Protein AF-A0A527HHA6-F1 (afdb_monomer_lite)

Sequence (36 aa):
MIKKQDRRLRVGVLGCGPIAQFAHLESCVKAGNADL

Foldseek 3Di:
DDAADPAAAEDDDDDDDPCCPPPVVVCQVNDNRYHD

Secondary structure (DSSP, 8-state):
-PPPPSS-EE------SHHIIIIIIHHHHH-TTEE-

pLDDT: mean 94.73, std 4.09, range [74.31, 97.94]

Radius of gyration: 10.19 Å; chains: 1; bounding box: 21×9×27 Å

Structure (mmCIF, N/CA/C/O backbone):
data_AF-A0A527HHA6-F1
#
_entry.id   AF-A0A527HHA6-F1
#
loop_
_atom_site.group_PDB
_atom_site.id
_atom_site.type_symbol
_atom_site.label_atom_id
_atom_site.label_alt_id
_atom_site.label_comp_id
_atom_site.label_asym_id
_atom_site.label_entity_id
_atom_site.label_seq_id
_atom_site.pdbx_PDB_ins_code
_atom_site.Cartn_x
_atom_site.Cartn_y
_atom_site.Cartn_z
_atom_site.occupancy
_atom_site.B_iso_or_equiv
_atom_site.auth_seq_id
_atom_site.auth_comp_id
_atom_site.auth_asym_id
_atom_site.auth_atom_id
_atom_site.pdbx_PDB_model_num
ATOM 1 N N . MET A 1 1 ? 3.061 -3.942 14.033 1.00 74.31 1 MET A N 1
ATOM 2 C CA . MET A 1 1 ? 2.106 -3.553 12.969 1.00 74.31 1 MET A CA 1
ATOM 3 C C . MET A 1 1 ? 1.490 -2.210 13.337 1.00 74.31 1 MET A C 1
ATOM 5 O O . MET A 1 1 ? 1.182 -2.021 14.507 1.00 74.31 1 MET A O 1
ATOM 9 N N . ILE A 1 2 ? 1.362 -1.274 12.389 1.00 87.19 2 ILE A N 1
ATOM 10 C CA . ILE A 1 2 ? 0.700 0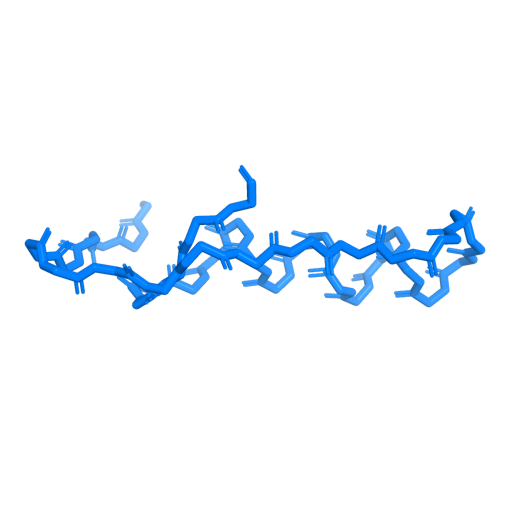.022 12.632 1.00 87.19 2 ILE A CA 1
ATOM 11 C C . ILE A 1 2 ? -0.780 -0.222 12.942 1.00 87.19 2 ILE A C 1
ATOM 13 O O . ILE A 1 2 ? -1.444 -0.990 12.245 1.00 87.19 2 ILE A O 1
ATOM 17 N N . LYS A 1 3 ? -1.296 0.423 13.995 1.00 93.88 3 LYS A N 1
ATOM 18 C CA . LYS A 1 3 ? -2.718 0.361 14.341 1.00 93.88 3 LYS A CA 1
ATOM 19 C C . LYS A 1 3 ? -3.525 1.070 13.251 1.00 93.88 3 LYS A C 1
ATOM 21 O O . LYS A 1 3 ? -3.300 2.249 12.980 1.00 93.88 3 LYS A O 1
ATOM 26 N N . LYS A 1 4 ? -4.453 0.345 12.630 1.00 94.62 4 LYS A N 1
ATOM 27 C CA . LYS A 1 4 ? -5.375 0.892 11.631 1.00 94.62 4 LYS A CA 1
ATOM 28 C C . LYS A 1 4 ? -6.431 1.774 12.310 1.00 94.62 4 LYS A C 1
ATOM 30 O O . LYS A 1 4 ? -6.858 1.497 13.432 1.00 94.62 4 LYS A O 1
ATOM 35 N N . GLN A 1 5 ? -6.816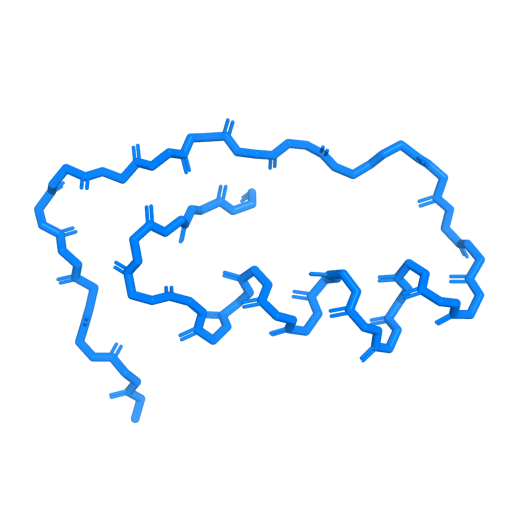 2.848 11.632 1.00 96.62 5 GLN A N 1
ATOM 36 C CA . GLN A 1 5 ? -7.944 3.697 12.003 1.00 96.62 5 GLN A CA 1
ATOM 37 C C . GLN A 1 5 ? -9.260 2.974 11.684 1.00 96.62 5 GLN 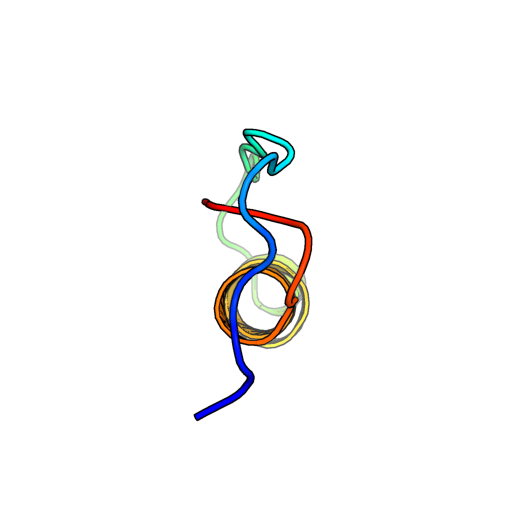A C 1
ATOM 39 O O . GLN A 1 5 ? -9.298 2.122 10.798 1.00 96.62 5 GLN A O 1
ATOM 44 N N . ASP A 1 6 ? -10.331 3.324 12.396 1.00 95.75 6 ASP A N 1
ATOM 45 C CA . ASP A 1 6 ? -11.659 2.726 12.198 1.00 95.75 6 ASP A CA 1
ATOM 46 C C . ASP A 1 6 ? -12.205 3.016 10.787 1.00 95.75 6 ASP A C 1
ATOM 48 O O . ASP A 1 6 ? -12.564 2.110 10.033 1.00 95.75 6 ASP A O 1
ATOM 52 N N . ARG A 1 7 ? -12.125 4.283 10.366 1.00 96.12 7 ARG A N 1
ATOM 53 C CA . ARG A 1 7 ? -12.486 4.727 9.019 1.00 96.12 7 ARG A CA 1
ATOM 54 C C . ARG A 1 7 ? -11.234 4.893 8.158 1.00 96.12 7 ARG A C 1
ATOM 56 O O . ARG A 1 7 ? -10.336 5.654 8.509 1.00 96.12 7 ARG A O 1
ATOM 63 N N . ARG A 1 8 ? -11.187 4.197 7.018 1.00 95.81 8 ARG A N 1
ATOM 64 C CA . ARG A 1 8 ? -10.034 4.165 6.102 1.00 95.81 8 ARG A CA 1
ATOM 65 C C . ARG A 1 8 ? -10.434 4.487 4.670 1.00 95.81 8 ARG A C 1
ATOM 67 O O . ARG A 1 8 ? -11.556 4.210 4.250 1.00 95.81 8 ARG A O 1
ATOM 74 N N . LEU A 1 9 ? -9.494 5.056 3.925 1.00 97.06 9 LEU A N 1
AT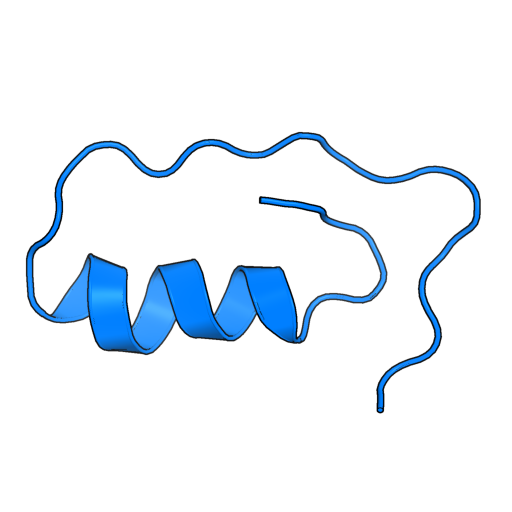OM 75 C CA . LEU A 1 9 ? -9.623 5.272 2.488 1.00 97.06 9 LEU A CA 1
ATOM 76 C C . LEU A 1 9 ? -9.443 3.944 1.746 1.00 97.06 9 LEU A C 1
ATOM 78 O O . LEU A 1 9 ? -8.526 3.187 2.057 1.00 97.06 9 LEU A O 1
ATOM 82 N N . ARG A 1 10 ? -10.302 3.681 0.757 1.00 96.25 10 ARG A N 1
ATOM 83 C CA . ARG A 1 10 ? -10.180 2.542 -0.164 1.00 96.25 10 ARG A CA 1
ATOM 84 C C . ARG A 1 10 ? -9.390 3.013 -1.377 1.00 96.25 10 ARG A C 1
ATOM 86 O O . ARG A 1 10 ? -9.875 3.865 -2.119 1.00 96.25 10 ARG A O 1
ATOM 93 N N . VAL A 1 11 ? -8.167 2.521 -1.529 1.00 95.00 11 VAL A N 1
ATOM 94 C CA . VAL A 1 11 ? -7.209 3.019 -2.520 1.00 95.00 11 VAL A CA 1
ATOM 95 C C . VAL A 1 11 ? -6.877 1.911 -3.508 1.00 95.00 11 VAL A C 1
ATOM 97 O O . VAL A 1 11 ? -6.485 0.828 -3.106 1.00 95.00 11 VAL A O 1
ATOM 100 N N . GLY A 1 12 ? -6.985 2.195 -4.805 1.00 95.75 12 GLY A N 1
ATOM 101 C CA . GLY A 1 12 ? -6.477 1.320 -5.862 1.00 95.75 12 GLY A CA 1
ATOM 102 C C . GLY A 1 12 ? -5.196 1.887 -6.469 1.00 95.75 12 GLY A C 1
ATOM 103 O O . GLY A 1 12 ? -5.097 3.095 -6.686 1.00 95.75 12 GLY A O 1
ATOM 104 N N . VAL A 1 13 ? -4.228 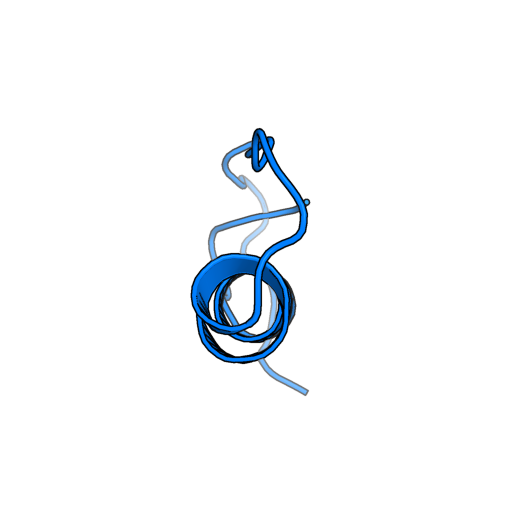1.021 -6.772 1.00 95.50 13 VAL A N 1
ATOM 105 C CA . VAL A 1 13 ? -3.027 1.381 -7.544 1.00 95.50 13 VAL A CA 1
ATOM 106 C C . VAL A 1 13 ? -3.187 0.840 -8.961 1.00 95.50 13 VAL A C 1
ATOM 108 O O . VAL A 1 13 ? -3.373 -0.360 -9.150 1.00 95.50 13 VAL A O 1
ATOM 111 N N . LEU A 1 14 ? -3.123 1.722 -9.962 1.00 96.56 14 LEU A N 1
ATOM 112 C CA . LEU A 1 14 ? -3.170 1.338 -11.371 1.00 96.56 14 LEU A CA 1
ATOM 113 C C . LEU A 1 14 ? -1.749 1.217 -11.935 1.00 96.56 14 LEU A C 1
ATOM 115 O O . LEU A 1 14 ? -0.998 2.190 -11.963 1.00 96.56 14 LEU A O 1
ATOM 119 N N . GLY A 1 15 ? -1.409 0.018 -12.412 1.00 94.94 15 GLY A N 1
ATOM 120 C CA . GLY A 1 15 ? -0.071 -0.338 -12.892 1.00 94.94 15 GLY A CA 1
ATOM 121 C C . GLY A 1 15 ? 0.764 -1.083 -11.843 1.00 94.94 15 GLY A C 1
ATOM 122 O O . GLY A 1 15 ? 0.521 -0.983 -10.646 1.00 94.94 15 GLY A O 1
ATOM 123 N N . CYS A 1 16 ? 1.755 -1.856 -12.302 1.00 95.19 16 CYS A N 1
ATOM 124 C CA . CYS A 1 16 ? 2.569 -2.742 -11.453 1.00 95.19 16 CYS A CA 1
ATOM 125 C C . CYS A 1 16 ? 4.079 -2.613 -11.744 1.00 95.19 16 CYS A C 1
ATOM 127 O O . CYS A 1 16 ? 4.818 -3.595 -11.768 1.00 95.19 16 CYS A O 1
ATOM 129 N N . GLY A 1 17 ? 4.551 -1.394 -12.021 1.00 97.81 17 GLY A N 1
ATOM 130 C CA . GLY A 1 17 ? 5.984 -1.115 -12.179 1.00 97.81 17 GLY A CA 1
ATOM 131 C C . GLY A 1 17 ? 6.743 -1.087 -10.839 1.00 97.81 17 GLY A C 1
ATOM 132 O O . GLY A 1 17 ? 6.115 -1.140 -9.781 1.00 97.81 17 GLY A O 1
ATOM 133 N N . PRO A 1 18 ? 8.080 -0.926 -10.848 1.00 97.94 18 PRO A N 1
ATOM 134 C CA . PRO A 1 18 ? 8.897 -0.950 -9.628 1.00 97.94 18 PRO A CA 1
ATOM 135 C C . PRO A 1 18 ? 8.450 0.061 -8.564 1.00 97.94 18 PRO A C 1
ATOM 137 O O . PRO A 1 18 ? 8.374 -0.267 -7.386 1.00 97.94 18 PRO A O 1
ATOM 140 N N . ILE A 1 19 ? 8.072 1.274 -8.973 1.00 97.25 19 ILE A N 1
ATOM 141 C CA . ILE A 1 19 ? 7.587 2.306 -8.044 1.00 97.25 19 ILE A CA 1
ATOM 142 C C . ILE A 1 19 ? 6.236 1.899 -7.434 1.00 97.25 19 ILE A C 1
ATOM 144 O O . ILE A 1 19 ? 6.023 2.062 -6.235 1.00 97.25 19 ILE A O 1
ATOM 148 N N . ALA A 1 20 ? 5.336 1.308 -8.228 1.00 97.56 20 ALA A N 1
ATOM 149 C CA . ALA A 1 20 ? 4.082 0.756 -7.717 1.00 97.56 20 ALA A CA 1
ATOM 150 C C . ALA A 1 20 ? 4.345 -0.314 -6.657 1.00 97.56 20 ALA A C 1
ATOM 152 O O . ALA A 1 20 ? 3.814 -0.214 -5.555 1.00 97.56 20 ALA A O 1
ATOM 153 N N . GLN A 1 21 ? 5.222 -1.272 -6.951 1.00 95.00 21 GLN A N 1
ATOM 154 C CA . GLN A 1 21 ? 5.503 -2.391 -6.057 1.00 95.00 21 GLN A CA 1
ATOM 155 C C . GLN A 1 21 ? 6.216 -1.965 -4.766 1.00 95.00 21 GLN A C 1
ATOM 157 O O . GLN A 1 21 ? 5.767 -2.316 -3.677 1.00 95.00 21 GLN A O 1
ATOM 162 N N . PHE A 1 22 ? 7.298 -1.191 -4.873 1.00 96.38 22 PHE A N 1
ATOM 163 C CA . PHE A 1 22 ? 8.161 -0.882 -3.729 1.00 96.38 22 PHE A CA 1
ATOM 164 C C . PHE A 1 22 ? 7.752 0.369 -2.958 1.00 96.38 22 PHE A C 1
ATOM 166 O O . PHE A 1 22 ? 8.064 0.465 -1.778 1.00 96.38 22 PHE A O 1
ATOM 173 N N . ALA A 1 23 ? 7.053 1.317 -3.587 1.00 96.38 23 ALA A N 1
ATOM 174 C CA . ALA A 1 23 ? 6.588 2.520 -2.905 1.00 96.38 23 ALA A CA 1
ATOM 175 C C . ALA A 1 23 ? 5.086 2.457 -2.629 1.00 96.38 23 ALA A C 1
ATOM 177 O O . ALA A 1 23 ? 4.681 2.503 -1.469 1.00 96.38 23 ALA A O 1
ATOM 178 N N . HIS A 1 24 ? 4.244 2.336 -3.659 1.00 96.94 24 HIS A N 1
ATOM 179 C CA . HIS A 1 24 ? 2.796 2.498 -3.486 1.00 96.94 24 HIS A CA 1
ATOM 180 C C . HIS A 1 24 ? 2.155 1.350 -2.692 1.00 96.94 24 HIS A C 1
ATOM 182 O O . HIS A 1 24 ? 1.517 1.609 -1.672 1.00 96.94 24 HIS A O 1
ATOM 188 N N . LEU A 1 25 ? 2.363 0.092 -3.101 1.00 95.44 25 LEU A N 1
ATOM 189 C CA . LEU A 1 25 ? 1.806 -1.071 -2.400 1.00 95.44 25 LEU A CA 1
ATOM 190 C C . LEU A 1 25 ? 2.327 -1.143 -0.959 1.00 95.44 25 LEU A C 1
ATOM 192 O O . LEU A 1 25 ? 1.544 -1.287 -0.020 1.00 95.44 25 LEU A O 1
ATOM 196 N N . GLU A 1 26 ? 3.638 -0.970 -0.772 1.00 94.44 26 GLU A N 1
ATOM 197 C CA . GLU A 1 26 ? 4.257 -1.005 0.554 1.00 94.44 26 GLU A CA 1
ATOM 198 C C . GLU A 1 26 ? 3.721 0.109 1.475 1.00 94.44 26 GLU A C 1
ATOM 200 O O . GLU A 1 26 ? 3.393 -0.138 2.642 1.00 94.44 26 GLU A O 1
ATOM 205 N N . SER A 1 27 ? 3.562 1.328 0.947 1.00 95.25 27 SER A N 1
ATOM 206 C CA . SER A 1 27 ? 3.021 2.465 1.701 1.00 95.25 27 SER A CA 1
ATOM 207 C C . SER A 1 27 ? 1.565 2.242 2.099 1.00 95.25 27 SER A C 1
ATOM 209 O O . SER A 1 27 ? 1.209 2.489 3.250 1.00 95.25 27 SER A O 1
ATOM 211 N N . CYS A 1 28 ? 0.722 1.732 1.195 1.00 94.69 28 CYS A N 1
ATOM 212 C CA . CYS A 1 28 ? -0.685 1.447 1.487 1.00 94.69 28 CYS A CA 1
ATOM 213 C C . CYS A 1 28 ? -0.852 0.350 2.551 1.00 94.69 28 CYS A C 1
ATOM 215 O O . CYS A 1 28 ? -1.735 0.450 3.406 1.00 94.69 28 CYS A O 1
ATOM 217 N N . VAL A 1 29 ? 0.029 -0.657 2.568 1.00 93.19 29 VAL A N 1
ATOM 218 C CA . VAL A 1 29 ? 0.041 -1.685 3.622 1.00 93.19 29 VAL A CA 1
ATOM 219 C C . VAL A 1 29 ? 0.376 -1.068 4.984 1.00 93.19 29 VAL A C 1
ATOM 221 O O . VAL A 1 29 ? -0.315 -1.340 5.971 1.00 93.19 29 VAL A O 1
ATOM 224 N N . LYS A 1 30 ? 1.400 -0.205 5.046 1.00 94.38 30 LYS A N 1
ATOM 225 C CA . LYS A 1 30 ? 1.865 0.435 6.292 1.00 94.38 30 LYS A CA 1
ATOM 226 C C . LYS A 1 30 ? 0.938 1.549 6.789 1.00 94.38 30 LYS A C 1
ATOM 228 O O . LYS A 1 30 ? 0.871 1.784 7.993 1.00 94.38 30 LYS A O 1
ATOM 233 N N . ALA A 1 31 ? 0.229 2.234 5.897 1.00 95.81 31 ALA A N 1
ATOM 234 C CA . ALA A 1 31 ? -0.608 3.379 6.236 1.00 95.81 31 ALA A CA 1
ATOM 235 C C . ALA A 1 31 ? -1.703 3.016 7.253 1.00 95.81 31 ALA A C 1
ATOM 237 O O . ALA A 1 31 ? -2.461 2.067 7.064 1.00 95.81 31 ALA A O 1
ATOM 238 N N . GLY A 1 32 ? -1.836 3.796 8.329 1.00 96.69 32 GLY A N 1
ATOM 239 C CA . GLY A 1 32 ? -2.895 3.593 9.327 1.00 96.69 32 GLY A CA 1
ATOM 240 C C . GLY A 1 32 ? -4.295 3.972 8.825 1.00 96.69 32 GLY A C 1
ATOM 241 O O . GLY A 1 32 ? -5.289 3.475 9.343 1.00 96.69 32 GLY A O 1
ATOM 242 N N . ASN A 1 33 ? -4.374 4.834 7.812 1.00 96.88 33 ASN A N 1
ATOM 243 C CA . ASN A 1 33 ? -5.596 5.471 7.313 1.00 96.88 33 ASN A CA 1
ATOM 244 C C . ASN A 1 33 ? -6.066 4.949 5.941 1.00 96.88 33 ASN A C 1
ATOM 246 O O . ASN A 1 33 ? -7.030 5.482 5.393 1.00 96.88 33 ASN A O 1
ATOM 250 N N . ALA A 1 34 ? -5.402 3.940 5.373 1.00 96.38 34 ALA A N 1
ATOM 251 C CA . ALA A 1 34 ? -5.726 3.406 4.052 1.00 96.38 34 ALA A CA 1
ATOM 252 C C . ALA A 1 34 ? -5.782 1.874 4.045 1.00 96.38 34 ALA A C 1
ATOM 254 O O . ALA A 1 34 ? -5.083 1.213 4.819 1.00 96.38 34 ALA A O 1
ATOM 255 N N . ASP A 1 35 ? -6.607 1.346 3.146 1.00 93.38 35 ASP A N 1
ATOM 256 C CA . ASP A 1 35 ? -6.631 -0.047 2.714 1.00 93.38 35 ASP A CA 1
ATOM 257 C C . ASP A 1 35 ? -6.497 -0.108 1.195 1.00 93.38 35 ASP A C 1
ATOM 259 O O . ASP A 1 35 ? -7.080 0.720 0.484 1.00 93.38 35 ASP A O 1
ATOM 263 N N . LEU A 1 36 ? -5.735 -1.103 0.742 1.00 88.00 36 LEU A N 1
ATOM 264 C CA . LEU A 1 36 ? -5.572 -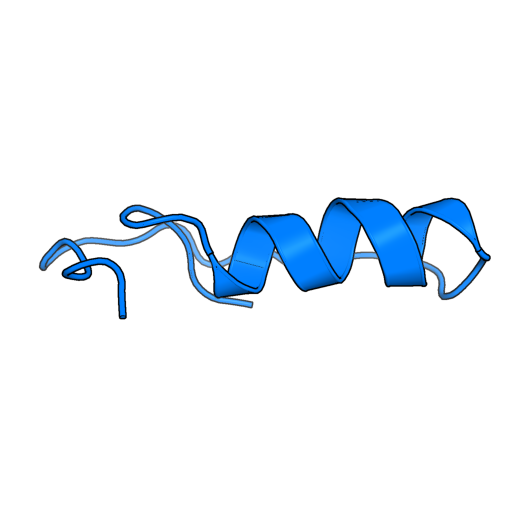1.456 -0.661 1.00 88.00 36 LEU A CA 1
ATOM 265 C C . LEU A 1 36 ? -6.594 -2.528 -1.064 1.00 88.00 36 LEU A C 1
ATOM 267 O O . LEU A 1 36 ? -6.779 -3.469 -0.257 1.00 88.00 36 LEU A O 1
#